Protein AF-A0A3N2MZY4-F1 (afdb_monomer_lite)

pLDDT: mean 88.21, std 5.88, range [70.25, 95.0]

Structure (mmCIF, N/CA/C/O backbone):
data_AF-A0A3N2MZY4-F1
#
_entry.id   AF-A0A3N2MZY4-F1
#
loop_
_atom_site.group_PDB
_atom_site.id
_atom_site.type_symbol
_atom_site.label_atom_id
_atom_site.label_alt_id
_atom_site.label_comp_id
_atom_site.label_asym_id
_atom_site.label_entity_id
_atom_site.label_seq_id
_atom_site.pdbx_PDB_ins_code
_atom_site.Cartn_x
_atom_site.Cartn_y
_atom_site.Cartn_z
_atom_site.occupancy
_atom_site.B_iso_or_equiv
_atom_site.auth_seq_id
_atom_site.auth_comp_id
_atom_site.auth_asym_id
_atom_site.auth_atom_id
_atom_site.pdbx_PDB_model_num
ATOM 1 N N . MET A 1 1 ? 14.833 -1.916 -18.614 1.00 70.25 1 MET A N 1
ATOM 2 C CA . MET A 1 1 ? 15.419 -0.699 -17.992 1.00 70.25 1 MET A CA 1
ATOM 3 C C . MET A 1 1 ? 15.356 -0.824 -16.475 1.00 70.25 1 MET A C 1
ATOM 5 O O . MET A 1 1 ? 14.270 -0.717 -15.913 1.00 70.25 1 MET A O 1
ATOM 9 N N . ASP A 1 2 ? 16.492 -0.989 -15.795 1.00 82.75 2 ASP A N 1
ATOM 10 C CA . ASP A 1 2 ? 16.524 -1.226 -14.339 1.00 82.75 2 ASP A CA 1
ATOM 11 C C . ASP A 1 2 ? 15.815 -0.137 -13.519 1.00 82.75 2 ASP A C 1
ATOM 13 O O . ASP A 1 2 ? 15.147 -0.429 -12.533 1.00 82.75 2 ASP A O 1
ATOM 17 N N . ILE A 1 3 ? 15.874 1.121 -13.967 1.00 87.69 3 ILE A N 1
ATOM 18 C CA . ILE A 1 3 ? 15.216 2.259 -13.305 1.00 87.69 3 ILE A CA 1
ATOM 19 C C . ILE A 1 3 ? 13.696 2.052 -13.191 1.00 87.69 3 ILE A C 1
ATOM 21 O O . ILE A 1 3 ? 13.106 2.385 -12.166 1.00 87.69 3 ILE A O 1
ATOM 25 N N . VAL A 1 4 ? 13.060 1.479 -14.217 1.00 87.94 4 VAL A N 1
ATOM 26 C CA . VAL A 1 4 ? 11.607 1.233 -14.236 1.00 87.94 4 VAL A CA 1
ATOM 27 C C . VAL A 1 4 ? 11.242 0.108 -13.267 1.00 87.94 4 VAL A C 1
ATOM 29 O O . VAL A 1 4 ? 10.265 0.221 -12.528 1.00 87.94 4 VAL A O 1
ATOM 32 N N . ILE A 1 5 ? 12.072 -0.937 -13.214 1.00 90.19 5 ILE A N 1
ATOM 33 C CA . ILE A 1 5 ? 11.930 -2.059 -12.278 1.00 90.19 5 ILE A CA 1
ATOM 34 C C . ILE A 1 5 ? 12.056 -1.551 -10.835 1.00 90.19 5 ILE A C 1
ATOM 36 O O . ILE A 1 5 ? 11.183 -1.813 -10.009 1.00 90.19 5 ILE A O 1
ATOM 40 N N . TYR A 1 6 ? 13.092 -0.761 -10.533 1.00 92.81 6 TYR A N 1
ATOM 41 C CA . TYR A 1 6 ? 13.285 -0.190 -9.198 1.00 92.81 6 TYR A CA 1
ATOM 42 C C . TYR A 1 6 ? 12.173 0.789 -8.803 1.00 92.81 6 TYR A C 1
ATOM 44 O O . TYR A 1 6 ? 11.770 0.809 -7.640 1.00 92.81 6 TYR A O 1
ATOM 52 N N . ALA A 1 7 ? 11.642 1.570 -9.749 1.00 90.69 7 ALA A N 1
ATOM 53 C CA . ALA A 1 7 ? 10.511 2.459 -9.495 1.00 90.69 7 ALA A CA 1
ATOM 54 C C . ALA A 1 7 ? 9.239 1.677 -9.127 1.00 90.69 7 ALA A C 1
ATOM 56 O O . ALA A 1 7 ? 8.577 2.018 -8.147 1.00 90.69 7 ALA A O 1
ATOM 57 N N . GLY A 1 8 ? 8.923 0.606 -9.864 1.00 90.62 8 GLY A N 1
ATOM 58 C CA . GLY A 1 8 ? 7.792 -0.270 -9.548 1.00 90.62 8 GLY A CA 1
ATOM 59 C C . GLY A 1 8 ? 7.936 -0.936 -8.177 1.00 90.62 8 GLY A C 1
ATOM 60 O O . GLY A 1 8 ? 7.015 -0.888 -7.362 1.00 90.62 8 GLY A O 1
ATOM 61 N N . LEU A 1 9 ? 9.131 -1.444 -7.866 1.00 92.62 9 LEU A N 1
ATOM 62 C CA . LEU A 1 9 ? 9.421 -2.074 -6.579 1.00 92.62 9 LEU A CA 1
ATOM 63 C C . LEU A 1 9 ? 9.314 -1.089 -5.401 1.00 92.62 9 LEU A C 1
ATOM 65 O O . LEU A 1 9 ? 8.805 -1.435 -4.335 1.00 92.62 9 LEU A O 1
ATOM 69 N N . ALA A 1 10 ? 9.752 0.159 -5.589 1.00 93.00 10 ALA A N 1
ATOM 70 C CA . ALA A 1 10 ? 9.609 1.206 -4.580 1.00 93.00 10 ALA A CA 1
ATOM 71 C C . ALA A 1 10 ? 8.131 1.524 -4.289 1.00 93.00 10 ALA A C 1
ATOM 73 O O . ALA A 1 10 ? 7.756 1.695 -3.126 1.00 93.00 10 ALA A O 1
ATOM 74 N N . ILE A 1 11 ? 7.284 1.557 -5.323 1.00 93.12 11 ILE A N 1
ATOM 75 C CA . ILE A 1 11 ? 5.835 1.763 -5.180 1.00 93.12 11 ILE A CA 1
ATOM 76 C C . ILE A 1 11 ? 5.203 0.617 -4.379 1.00 93.12 11 ILE A C 1
ATOM 78 O O . ILE A 1 11 ? 4.410 0.880 -3.469 1.00 93.12 11 ILE A O 1
ATOM 82 N N . ASP A 1 12 ? 5.601 -0.629 -4.643 1.00 95.00 12 ASP A N 1
ATOM 83 C CA . ASP A 1 12 ? 5.104 -1.800 -3.910 1.00 95.00 12 ASP A CA 1
ATOM 84 C C . ASP A 1 12 ? 5.476 -1.743 -2.426 1.00 95.00 12 ASP A C 1
ATOM 86 O O . ASP A 1 12 ? 4.620 -1.945 -1.559 1.00 95.00 12 ASP A O 1
ATOM 90 N N . ILE A 1 13 ? 6.729 -1.392 -2.117 1.00 94.81 13 ILE A N 1
ATOM 91 C CA . ILE A 1 13 ? 7.194 -1.230 -0.734 1.00 94.81 13 ILE A CA 1
ATOM 92 C C . ILE A 1 13 ? 6.386 -0.139 -0.020 1.00 94.81 13 ILE A C 1
ATOM 94 O O . ILE A 1 13 ? 5.921 -0.350 1.104 1.00 94.81 13 ILE A O 1
ATOM 98 N N . ILE A 1 14 ? 6.165 1.012 -0.663 1.00 94.62 14 ILE A N 1
ATOM 99 C CA . ILE A 1 14 ? 5.376 2.109 -0.083 1.00 94.62 14 ILE A CA 1
ATOM 100 C C . ILE A 1 14 ? 3.927 1.667 0.161 1.00 94.62 14 ILE A C 1
ATOM 102 O O . ILE A 1 14 ? 3.377 1.915 1.239 1.00 94.62 14 ILE A O 1
ATOM 106 N N . GLY A 1 15 ? 3.319 0.967 -0.801 1.00 91.75 15 GLY A N 1
ATOM 107 C CA . GLY A 1 15 ? 1.971 0.422 -0.667 1.00 91.75 15 GLY A CA 1
ATOM 108 C C . GLY A 1 15 ? 1.844 -0.559 0.500 1.00 91.75 15 GLY A C 1
ATOM 109 O O . GLY A 1 15 ? 0.902 -0.464 1.294 1.00 91.75 15 GLY A O 1
ATOM 110 N N . ALA A 1 16 ? 2.830 -1.443 0.667 1.00 93.75 16 ALA A N 1
ATOM 111 C CA . ALA A 1 16 ? 2.887 -2.399 1.768 1.00 93.75 16 ALA A CA 1
ATOM 112 C C . ALA A 1 16 ? 3.043 -1.713 3.135 1.00 93.75 16 ALA A C 1
ATOM 114 O O . ALA A 1 16 ? 2.320 -2.048 4.078 1.00 93.75 16 ALA A O 1
ATOM 115 N N . ILE A 1 17 ? 3.923 -0.712 3.245 1.00 94.44 17 ILE A N 1
ATOM 116 C CA . ILE A 1 17 ? 4.117 0.055 4.486 1.00 94.44 17 ILE A CA 1
ATOM 117 C C . ILE A 1 17 ? 2.828 0.792 4.870 1.00 94.44 17 ILE A C 1
ATOM 119 O O . ILE A 1 17 ? 2.399 0.730 6.026 1.00 94.44 17 ILE A O 1
ATOM 123 N N . LEU A 1 18 ? 2.164 1.443 3.910 1.00 92.12 18 LEU A N 1
ATOM 124 C CA . LEU A 1 18 ? 0.897 2.137 4.157 1.00 92.12 18 LEU A CA 1
ATOM 125 C C . LEU A 1 18 ? -0.203 1.176 4.621 1.00 92.12 18 LEU A C 1
ATOM 127 O O . LEU A 1 18 ? -0.909 1.477 5.588 1.00 92.12 18 LEU A O 1
ATOM 131 N N . LEU A 1 19 ? -0.308 -0.007 4.005 1.00 92.88 19 LEU A N 1
ATOM 132 C CA . LEU A 1 19 ? -1.220 -1.058 4.465 1.00 92.88 19 LEU A CA 1
ATOM 133 C C . LEU A 1 19 ? -0.910 -1.501 5.892 1.00 92.88 19 LEU A C 1
ATOM 135 O O . LEU A 1 19 ? -1.835 -1.651 6.692 1.00 92.88 19 LEU A O 1
ATOM 139 N N . MET A 1 20 ? 0.365 -1.686 6.229 1.00 92.31 20 MET A N 1
ATOM 140 C CA . MET A 1 20 ? 0.777 -2.108 7.564 1.00 92.31 20 MET A CA 1
ATOM 141 C C . MET A 1 20 ? 0.381 -1.061 8.613 1.00 92.31 20 MET A C 1
ATOM 143 O O . MET A 1 20 ? -0.284 -1.397 9.596 1.00 92.31 20 MET A O 1
ATOM 147 N N . ILE A 1 21 ? 0.689 0.216 8.370 1.00 92.88 21 ILE A N 1
ATOM 148 C CA . ILE A 1 21 ? 0.344 1.329 9.267 1.00 92.88 21 ILE A CA 1
ATOM 149 C C . ILE A 1 21 ? -1.174 1.434 9.445 1.00 92.88 21 ILE A C 1
ATOM 151 O O . ILE A 1 21 ? -1.668 1.506 10.574 1.00 92.88 21 ILE A O 1
ATOM 155 N N . TRP A 1 22 ? -1.937 1.406 8.349 1.00 91.88 22 TRP A N 1
ATOM 156 C CA . TRP A 1 22 ? -3.396 1.459 8.426 1.00 91.88 22 TRP A CA 1
ATOM 157 C C . TRP A 1 22 ? -3.974 0.230 9.123 1.00 91.88 22 TRP A C 1
ATOM 159 O O . TRP A 1 22 ? -4.876 0.379 9.943 1.00 91.88 22 TRP A O 1
ATOM 169 N N . SER A 1 23 ? -3.434 -0.968 8.892 1.00 89.69 23 SER A N 1
ATOM 170 C CA . SER A 1 23 ? -3.888 -2.175 9.587 1.00 89.69 23 SER A CA 1
ATOM 171 C C . SER A 1 23 ? -3.726 -2.052 11.104 1.00 89.69 23 SER A C 1
ATOM 173 O O . SER A 1 23 ? -4.666 -2.355 11.835 1.00 89.69 23 SER A O 1
ATOM 175 N N 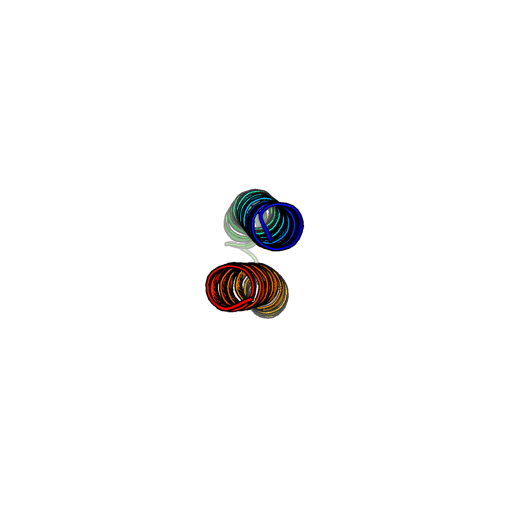. MET A 1 24 ? -2.597 -1.517 11.582 1.00 90.50 24 MET A N 1
ATOM 176 C CA . MET A 1 24 ? -2.360 -1.296 13.010 1.00 90.50 24 MET A CA 1
ATOM 177 C C . MET A 1 24 ? -3.301 -0.231 13.578 1.00 90.50 24 MET A C 1
ATOM 179 O O . MET A 1 24 ? -3.939 -0.458 14.608 1.00 90.50 24 MET A O 1
ATOM 183 N N . LYS A 1 25 ? -3.449 0.904 12.880 1.00 89.25 25 LYS A N 1
ATOM 184 C CA . LYS A 1 25 ? -4.345 1.994 13.293 1.00 89.25 25 LYS A CA 1
ATOM 185 C C . LYS A 1 25 ? -5.791 1.513 13.426 1.00 89.25 25 LYS A C 1
ATOM 187 O O . LYS A 1 25 ? -6.417 1.721 14.463 1.00 89.25 25 LYS A O 1
ATOM 192 N N . TYR A 1 26 ? -6.309 0.847 12.397 1.00 88.44 26 TYR A N 1
ATOM 193 C CA . TYR A 1 26 ? -7.691 0.380 12.388 1.00 88.44 26 TYR A CA 1
ATOM 194 C C . TYR A 1 26 ? -7.901 -0.809 13.328 1.00 88.44 26 TYR A C 1
ATOM 196 O O . TYR A 1 26 ? -8.937 -0.861 13.976 1.00 88.44 26 TYR A O 1
ATOM 204 N N . ARG A 1 27 ? -6.923 -1.708 13.515 1.00 87.44 27 ARG A N 1
ATOM 205 C CA . ARG A 1 27 ? -6.998 -2.764 14.545 1.00 87.44 27 ARG A CA 1
ATOM 206 C C . ARG A 1 27 ? -7.208 -2.177 15.941 1.00 87.44 27 ARG A C 1
ATOM 208 O O . ARG A 1 27 ? -8.077 -2.646 16.673 1.00 87.44 27 ARG A O 1
ATOM 215 N N . ASN A 1 28 ? -6.450 -1.139 16.294 1.00 85.94 28 ASN A N 1
ATOM 216 C CA . ASN A 1 28 ? -6.605 -0.452 17.578 1.00 85.94 28 ASN A CA 1
ATOM 217 C C . ASN A 1 28 ? -7.963 0.251 17.678 1.00 85.94 28 ASN A C 1
ATOM 219 O O . ASN A 1 28 ? -8.629 0.167 18.709 1.00 85.94 28 ASN A O 1
ATOM 223 N N . ALA A 1 29 ? -8.405 0.886 16.592 1.00 86.12 29 ALA A N 1
ATOM 224 C CA . ALA A 1 29 ? -9.698 1.552 16.551 1.00 86.12 29 ALA A CA 1
ATOM 225 C C . ALA A 1 29 ? -10.878 0.566 16.656 1.00 86.12 29 ALA A C 1
ATOM 227 O O . ALA A 1 29 ? -11.809 0.829 17.408 1.00 86.12 29 ALA A O 1
ATOM 228 N N . PHE A 1 30 ? -10.813 -0.607 16.017 1.00 86.44 30 PHE A N 1
ATOM 229 C CA . PHE A 1 30 ? -11.816 -1.668 16.17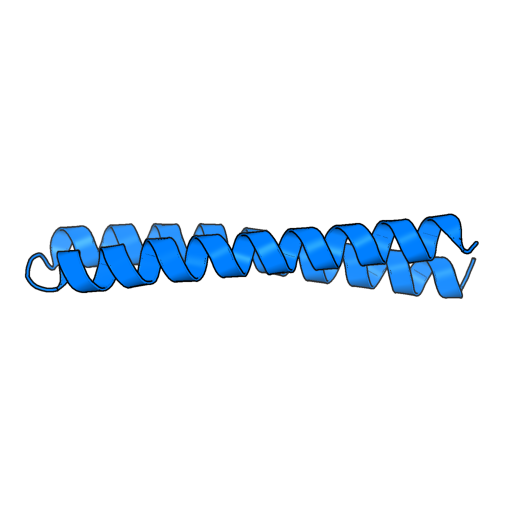0 1.00 86.44 30 PHE A CA 1
ATOM 230 C C . PHE A 1 30 ? -11.853 -2.241 17.584 1.00 86.44 30 PHE A C 1
ATOM 232 O O . PHE A 1 30 ? -12.939 -2.511 18.089 1.00 86.44 30 PHE A O 1
ATOM 239 N N . LYS A 1 31 ? -10.690 -2.401 18.229 1.00 84.62 31 LYS A N 1
ATOM 240 C CA . LYS A 1 31 ? -10.608 -2.857 19.623 1.00 84.62 31 LYS A CA 1
ATOM 241 C C . LYS A 1 31 ? -11.257 -1.851 20.582 1.00 84.62 31 LYS A C 1
ATOM 243 O O . LYS A 1 31 ? -11.918 -2.247 21.531 1.00 84.62 31 LYS A O 1
ATOM 248 N N . SER A 1 32 ? -11.092 -0.554 20.322 1.00 80.31 32 SER A N 1
ATOM 249 C CA . SER A 1 32 ? -11.732 0.512 21.107 1.00 80.31 32 SER A CA 1
ATOM 250 C C . SER A 1 32 ? -13.240 0.623 20.827 1.00 80.31 32 SER A C 1
ATOM 252 O O . SER A 1 32 ? -14.043 0.779 21.744 1.00 80.31 32 SER A O 1
ATOM 254 N N . ALA A 1 33 ? -13.644 0.469 19.563 1.00 81.12 33 ALA A N 1
ATOM 255 C CA . ALA A 1 33 ? -15.032 0.579 19.112 1.00 81.12 33 ALA A CA 1
ATOM 256 C C . ALA A 1 33 ? -15.882 -0.682 19.364 1.00 81.12 33 ALA A C 1
ATOM 258 O O . ALA A 1 33 ? -17.052 -0.718 18.989 1.00 81.12 33 ALA A O 1
ATOM 259 N N . GLU A 1 34 ? -15.340 -1.718 20.011 1.00 74.62 34 GLU A N 1
ATOM 260 C CA . GLU A 1 34 ? -16.058 -2.971 20.281 1.00 74.62 34 GLU A CA 1
ATOM 261 C C . GLU A 1 34 ? -17.340 -2.756 21.106 1.00 74.62 34 GLU A C 1
ATOM 263 O O . GLU A 1 34 ? -18.313 -3.487 20.938 1.00 74.62 34 GLU A O 1
ATOM 268 N N . ARG A 1 35 ? -17.379 -1.697 21.926 1.00 76.75 35 ARG A N 1
ATOM 269 C CA . ARG A 1 35 ? -18.547 -1.314 22.738 1.00 76.75 35 ARG A CA 1
ATOM 270 C C . ARG A 1 35 ? -19.517 -0.346 22.041 1.00 76.75 35 ARG A C 1
ATOM 272 O O . ARG A 1 35 ? -20.527 0.007 22.637 1.00 76.75 35 ARG A O 1
ATOM 279 N N . MET A 1 36 ? -19.226 0.102 20.813 1.00 79.25 36 MET A N 1
ATOM 280 C CA . MET A 1 36 ? -20.023 1.097 20.076 1.00 79.25 36 MET A CA 1
ATOM 281 C C . MET A 1 36 ? -20.312 0.618 18.639 1.00 79.25 36 MET A C 1
ATOM 283 O O . MET A 1 36 ? -19.542 0.907 17.720 1.00 79.25 36 MET A O 1
ATOM 287 N N . PRO A 1 37 ? -21.423 -0.109 18.412 1.00 71.12 37 PRO A N 1
ATOM 288 C CA . PRO A 1 37 ? -21.696 -0.768 17.132 1.00 71.12 37 PRO A CA 1
ATOM 289 C C . PRO A 1 37 ? -21.899 0.197 15.952 1.00 71.12 37 PRO A C 1
ATOM 291 O O . PRO A 1 37 ? -21.439 -0.119 14.859 1.00 71.12 37 PRO A O 1
ATOM 294 N N . MET A 1 38 ? -22.488 1.385 16.160 1.00 72.44 38 MET A N 1
ATOM 295 C CA . MET A 1 38 ? -22.611 2.413 15.104 1.00 72.44 38 MET A CA 1
ATOM 296 C C . MET A 1 38 ? -21.242 2.863 14.577 1.00 72.44 38 MET A C 1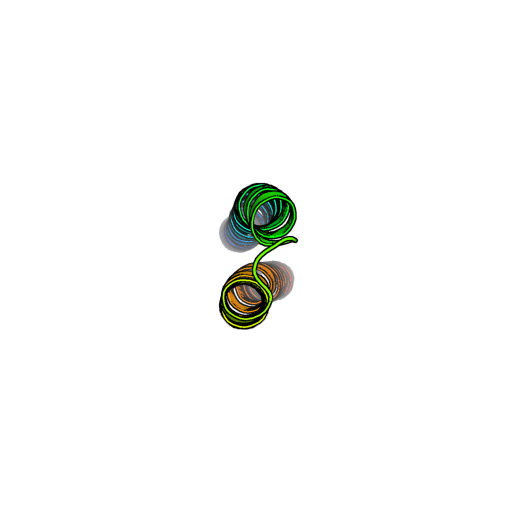
ATOM 298 O O . MET A 1 38 ? -21.012 2.900 13.373 1.00 72.44 38 MET A O 1
ATOM 302 N N . VAL A 1 39 ? -20.301 3.124 15.487 1.00 77.31 39 VAL A N 1
ATOM 303 C CA . VAL A 1 39 ? -18.943 3.587 15.159 1.00 77.31 39 VAL A CA 1
ATOM 304 C C . VAL A 1 39 ? -18.142 2.487 14.447 1.00 77.31 39 VAL A C 1
ATOM 306 O O . VAL A 1 39 ? -17.292 2.761 13.602 1.00 77.31 39 VAL A O 1
ATOM 309 N N . LYS A 1 40 ? -18.437 1.216 14.745 1.00 80.00 40 LYS A N 1
ATOM 310 C CA . LYS A 1 40 ? -17.762 0.050 14.161 1.00 80.00 40 LYS A CA 1
ATOM 311 C C . LYS A 1 40 ? -18.038 -0.117 12.662 1.00 80.00 40 LYS A C 1
ATOM 313 O O . LYS A 1 40 ? -17.123 -0.510 11.936 1.00 80.00 40 LYS A O 1
ATOM 318 N N . GLU A 1 41 ? -19.257 0.156 12.193 1.00 82.00 41 GLU A N 1
ATOM 319 C CA . GLU A 1 41 ? -19.596 0.031 10.766 1.00 82.00 41 GLU A CA 1
ATOM 320 C C . GLU A 1 41 ? -18.910 1.103 9.911 1.00 82.00 41 GLU A C 1
ATOM 322 O O . GLU A 1 41 ? -18.315 0.774 8.881 1.00 82.00 41 GLU A O 1
ATOM 327 N N . GLU A 1 42 ? -18.887 2.355 10.373 1.00 84.25 42 GLU A N 1
ATOM 328 C CA . GLU A 1 42 ? -18.188 3.448 9.685 1.00 84.25 42 GLU A CA 1
ATOM 329 C C . GLU A 1 42 ? -16.676 3.194 9.61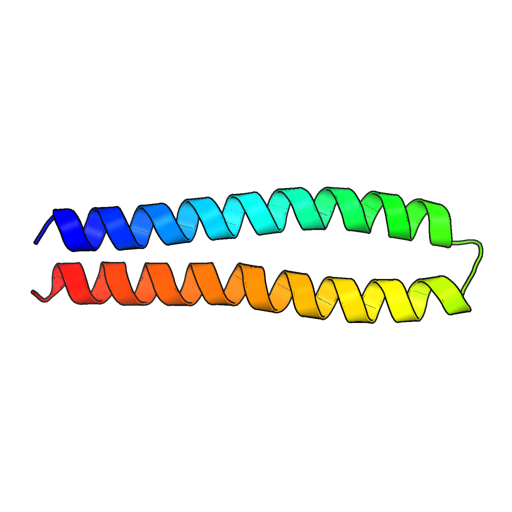0 1.00 84.25 42 GLU A C 1
ATOM 331 O O . GLU A 1 42 ? -16.075 3.279 8.535 1.00 84.25 42 GLU A O 1
ATOM 336 N N . LEU A 1 43 ? -16.066 2.759 10.719 1.00 86.19 43 LEU A N 1
ATOM 337 C CA . LEU A 1 43 ? -14.654 2.361 10.764 1.00 86.19 43 LEU A CA 1
ATOM 338 C C . LEU A 1 43 ? -14.331 1.210 9.805 1.00 86.19 43 LEU A C 1
ATOM 340 O O . LEU A 1 43 ? -13.251 1.179 9.211 1.00 86.19 43 LEU A O 1
ATOM 344 N N . LYS A 1 44 ? -15.261 0.265 9.627 1.00 86.00 44 LYS A N 1
ATOM 345 C CA . LYS A 1 44 ? -15.131 -0.840 8.667 1.00 86.00 44 LYS A CA 1
ATOM 346 C C . LYS A 1 44 ? -15.170 -0.351 7.229 1.00 86.00 44 LYS A C 1
ATOM 348 O O . LYS A 1 44 ? -14.317 -0.761 6.439 1.00 86.00 44 LYS A O 1
ATOM 353 N N . ALA A 1 45 ? -16.101 0.539 6.902 1.00 88.25 45 ALA A N 1
ATOM 354 C CA . ALA A 1 45 ? -16.184 1.140 5.577 1.00 88.25 45 ALA A CA 1
ATOM 355 C C . ALA A 1 45 ? -14.923 1.956 5.244 1.00 88.25 45 ALA A C 1
ATOM 357 O O . ALA A 1 45 ? -14.365 1.821 4.152 1.00 88.25 45 ALA A O 1
ATOM 358 N N . GLU A 1 46 ? -14.419 2.753 6.189 1.00 89.62 46 GLU A N 1
ATOM 359 C CA . GLU A 1 46 ? -13.171 3.492 5.997 1.00 89.62 46 GLU A CA 1
ATOM 360 C C . GLU A 1 46 ? -11.954 2.577 5.839 1.00 89.62 46 GLU A C 1
ATOM 362 O O . GLU A 1 46 ? -11.141 2.787 4.933 1.00 89.62 46 GLU A O 1
ATOM 367 N N . TRP A 1 47 ? -11.829 1.544 6.680 1.00 89.94 47 TRP A N 1
ATOM 368 C CA . TRP A 1 47 ? -10.730 0.587 6.577 1.00 89.94 47 TRP A CA 1
ATOM 369 C C . TRP A 1 47 ? -10.714 -0.104 5.216 1.00 89.94 47 TRP A C 1
ATOM 371 O O . TRP A 1 47 ? -9.650 -0.231 4.614 1.00 89.94 47 TRP A O 1
ATOM 381 N N . LEU A 1 48 ? -11.880 -0.508 4.701 1.00 90.88 48 LEU A N 1
ATOM 382 C CA . LEU A 1 48 ? -11.996 -1.116 3.374 1.00 90.88 48 LEU A CA 1
ATOM 383 C C . LEU A 1 48 ? -11.511 -0.169 2.271 1.00 90.88 48 LEU A C 1
ATOM 385 O O . LEU A 1 48 ? -10.747 -0.599 1.409 1.00 90.88 48 LEU A O 1
ATOM 389 N N . LYS A 1 49 ? -11.871 1.122 2.328 1.00 91.00 49 LYS A N 1
ATOM 390 C CA . LYS A 1 49 ? -11.382 2.131 1.371 1.00 91.00 49 LYS A CA 1
ATOM 391 C C . LYS A 1 49 ? -9.862 2.280 1.435 1.00 91.00 49 LYS A C 1
ATOM 393 O O . LYS A 1 49 ? -9.192 2.227 0.408 1.00 91.00 49 LYS A O 1
ATOM 398 N N . LYS A 1 50 ? -9.300 2.433 2.639 1.00 89.62 50 LYS A N 1
ATOM 399 C CA . LYS A 1 50 ? -7.845 2.563 2.837 1.00 89.62 50 LYS A CA 1
ATOM 400 C C . LYS A 1 50 ? -7.105 1.302 2.394 1.00 89.62 50 LYS A C 1
ATOM 402 O O . LYS A 1 50 ? -6.109 1.387 1.685 1.00 89.62 50 LYS A O 1
ATOM 407 N N . ARG A 1 51 ? -7.634 0.124 2.725 1.00 90.75 51 ARG A N 1
ATOM 408 C CA . ARG A 1 51 ? -7.100 -1.160 2.271 1.00 90.75 51 ARG A CA 1
ATOM 409 C C . ARG A 1 51 ? -7.106 -1.266 0.746 1.00 90.75 51 ARG A C 1
ATOM 411 O O . ARG A 1 51 ? -6.096 -1.668 0.184 1.00 90.75 51 ARG A O 1
ATOM 418 N N . ALA A 1 52 ? -8.195 -0.884 0.082 1.00 92.12 52 ALA A N 1
ATOM 419 C CA . ALA A 1 52 ? -8.278 -0.914 -1.376 1.00 92.12 52 ALA A CA 1
ATOM 420 C C . ALA A 1 52 ? -7.223 -0.008 -2.033 1.00 92.12 52 ALA A C 1
ATOM 422 O O . ALA A 1 52 ? -6.561 -0.441 -2.969 1.00 92.12 52 ALA A O 1
ATOM 423 N N . ILE A 1 53 ? -6.999 1.199 -1.501 1.00 90.75 53 ILE A N 1
ATOM 424 C CA . ILE A 1 53 ? -5.942 2.109 -1.982 1.00 90.75 53 ILE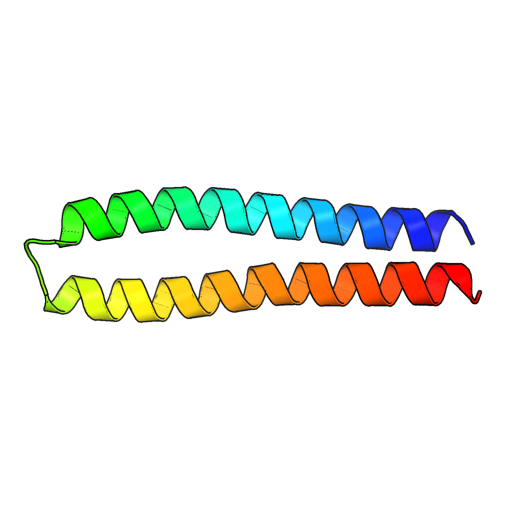 A CA 1
ATOM 425 C C . ILE A 1 53 ? -4.557 1.476 -1.803 1.00 90.75 53 ILE A C 1
ATOM 427 O O . ILE A 1 53 ? -3.747 1.477 -2.725 1.00 90.75 53 ILE A O 1
ATOM 431 N N . GLY A 1 54 ? -4.301 0.899 -0.626 1.00 89.19 54 GLY A N 1
ATOM 432 C CA . GLY A 1 54 ? -3.051 0.212 -0.312 1.00 89.19 54 GLY A CA 1
ATOM 433 C C . GLY A 1 54 ? -2.735 -0.937 -1.271 1.00 89.19 54 GLY A C 1
ATOM 434 O O . GLY A 1 54 ? -1.654 -0.988 -1.849 1.00 89.19 54 GLY A O 1
ATOM 435 N N . PHE A 1 55 ? -3.709 -1.824 -1.489 1.00 90.88 55 PHE A N 1
ATOM 436 C CA . PHE A 1 55 ? -3.586 -2.922 -2.451 1.00 90.88 55 PHE A CA 1
ATOM 437 C C . PHE A 1 55 ? -3.482 -2.422 -3.893 1.00 90.88 55 PHE A C 1
ATOM 439 O O . PHE A 1 55 ? -2.721 -2.986 -4.672 1.00 90.88 55 PHE A O 1
ATOM 446 N N . GLY A 1 56 ? -4.202 -1.356 -4.245 1.00 92.12 56 GLY A N 1
ATOM 447 C CA . GLY A 1 56 ? -4.133 -0.744 -5.569 1.00 92.12 56 GLY A CA 1
ATOM 448 C C . GLY A 1 56 ? -2.730 -0.248 -5.912 1.00 92.12 56 GLY A C 1
ATOM 449 O O . GLY A 1 56 ? -2.274 -0.469 -7.029 1.00 92.12 56 GLY A O 1
ATOM 450 N N . MET A 1 57 ? -2.014 0.346 -4.950 1.00 90.88 57 MET A N 1
ATOM 451 C CA . MET A 1 57 ? -0.617 0.752 -5.157 1.00 90.88 57 MET A CA 1
ATOM 452 C C . MET A 1 57 ? 0.301 -0.444 -5.406 1.00 90.88 57 MET A C 1
ATOM 454 O O . MET A 1 57 ? 1.107 -0.376 -6.323 1.00 90.88 57 MET A O 1
ATOM 458 N N . ILE A 1 58 ? 0.145 -1.539 -4.652 1.00 94.00 58 ILE A N 1
ATOM 459 C CA . ILE A 1 58 ? 0.948 -2.759 -4.853 1.00 94.00 58 ILE A CA 1
ATOM 460 C C . ILE A 1 58 ? 0.666 -3.379 -6.228 1.00 94.00 58 ILE A C 1
ATOM 462 O O . ILE A 1 58 ? 1.562 -3.802 -6.943 1.00 94.00 58 ILE A O 1
ATOM 466 N N . ILE A 1 59 ? -0.596 -3.423 -6.651 1.00 93.69 59 ILE A N 1
ATOM 467 C CA . ILE A 1 59 ? -0.921 -3.948 -7.983 1.00 93.69 59 ILE A CA 1
ATOM 468 C C . ILE A 1 59 ? -0.297 -3.056 -9.068 1.00 93.69 59 ILE A C 1
ATOM 470 O O . ILE A 1 59 ? 0.267 -3.565 -10.034 1.00 93.69 59 ILE A O 1
ATOM 474 N N . ALA A 1 60 ? -0.361 -1.732 -8.903 1.00 92.62 60 ALA A N 1
ATOM 475 C CA . ALA A 1 60 ? 0.219 -0.787 -9.851 1.00 92.62 60 ALA A CA 1
ATOM 476 C C . ALA A 1 60 ? 1.752 -0.889 -9.932 1.00 92.62 60 ALA A C 1
ATOM 478 O O . ALA A 1 60 ? 2.292 -0.927 -11.037 1.00 92.62 60 ALA A O 1
ATOM 479 N N . GLY A 1 61 ? 2.453 -0.967 -8.797 1.00 90.50 61 GLY A N 1
ATOM 480 C CA . GLY A 1 61 ? 3.909 -1.114 -8.776 1.00 90.50 61 GLY A CA 1
ATOM 481 C C . GLY A 1 61 ? 4.362 -2.457 -9.351 1.00 90.50 61 GLY A C 1
ATOM 482 O O . GLY A 1 61 ? 5.294 -2.489 -10.158 1.00 90.50 61 GLY A O 1
ATOM 483 N N . THR A 1 62 ? 3.627 -3.541 -9.090 1.00 92.94 62 THR A N 1
ATOM 484 C CA . THR A 1 62 ? 3.870 -4.840 -9.730 1.00 92.94 62 THR A CA 1
ATOM 485 C C . THR A 1 62 ? 3.701 -4.761 -11.253 1.00 92.94 62 THR A C 1
ATOM 487 O O . THR A 1 62 ? 4.566 -5.243 -11.982 1.00 92.94 62 THR A O 1
ATOM 490 N N . ILE A 1 63 ? 2.648 -4.109 -11.766 1.00 94.19 63 ILE A N 1
ATOM 491 C CA . ILE A 1 63 ? 2.456 -3.918 -13.218 1.00 94.19 63 ILE A CA 1
ATOM 492 C C . ILE A 1 63 ? 3.630 -3.137 -13.826 1.00 94.19 63 ILE A C 1
ATOM 494 O O . ILE A 1 63 ? 4.165 -3.546 -14.855 1.00 94.19 63 ILE A O 1
ATOM 498 N N . ILE A 1 64 ? 4.064 -2.049 -13.183 1.00 91.56 64 ILE A N 1
ATOM 499 C CA . ILE A 1 64 ? 5.207 -1.238 -13.639 1.00 91.56 64 ILE A CA 1
ATOM 500 C C . ILE A 1 64 ? 6.488 -2.074 -13.668 1.00 91.56 64 ILE A C 1
ATOM 502 O O . ILE A 1 64 ? 7.233 -2.027 -14.645 1.00 91.56 64 ILE A O 1
ATOM 506 N N . THR A 1 65 ? 6.718 -2.874 -12.628 1.00 92.38 65 THR A N 1
ATOM 507 C CA . THR A 1 65 ? 7.883 -3.761 -12.532 1.00 92.38 65 THR A CA 1
ATOM 508 C C . THR A 1 65 ? 7.882 -4.787 -13.664 1.00 92.38 65 THR A C 1
ATOM 510 O O . THR A 1 65 ? 8.896 -4.965 -14.332 1.00 92.38 65 THR A O 1
ATOM 513 N N . VAL A 1 66 ? 6.731 -5.413 -13.934 1.00 92.75 66 VAL A N 1
ATOM 514 C CA . VAL A 1 66 ? 6.574 -6.381 -15.028 1.00 92.75 66 VAL A CA 1
ATOM 515 C C . VAL A 1 66 ? 6.830 -5.720 -16.382 1.00 92.75 66 VAL A C 1
ATOM 517 O O . VAL A 1 66 ? 7.579 -6.268 -17.183 1.00 92.75 66 VAL A O 1
ATOM 520 N N . ILE A 1 67 ? 6.277 -4.528 -16.630 1.00 91.75 67 ILE A N 1
ATOM 521 C CA . ILE A 1 67 ? 6.539 -3.763 -17.861 1.00 91.75 67 ILE A CA 1
ATOM 522 C C . ILE A 1 67 ? 8.037 -3.452 -17.998 1.00 91.75 67 ILE A C 1
ATOM 524 O O . ILE A 1 67 ? 8.595 -3.616 -19.080 1.00 91.75 67 ILE A O 1
ATOM 528 N N . GLY A 1 68 ? 8.704 -3.071 -16.906 1.00 88.12 68 GLY A N 1
ATOM 529 C CA . GLY A 1 68 ? 10.144 -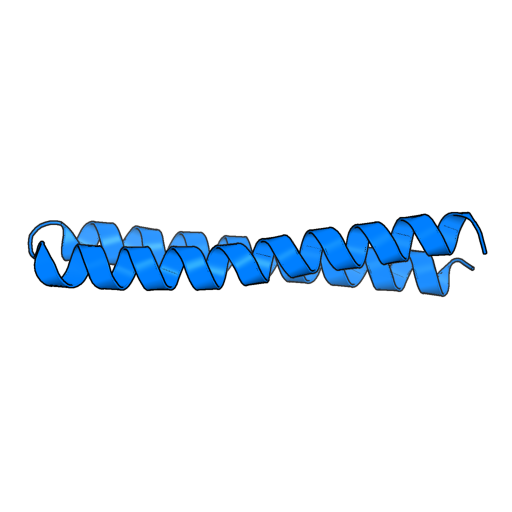2.800 -16.876 1.00 88.12 68 GLY A CA 1
ATOM 530 C C . GLY A 1 68 ? 11.035 -4.008 -17.191 1.00 88.12 68 GLY A C 1
ATOM 531 O O . GLY A 1 68 ? 12.191 -3.808 -17.557 1.00 88.12 68 GLY A O 1
ATOM 532 N N . CYS A 1 69 ? 10.514 -5.236 -17.081 1.00 87.50 69 CYS A N 1
ATOM 533 C CA . CYS A 1 69 ? 11.196 -6.452 -17.536 1.00 87.50 69 CYS A CA 1
ATOM 534 C C . CYS A 1 69 ? 11.072 -6.687 -19.051 1.00 87.50 69 CYS A C 1
ATOM 536 O O . CYS A 1 69 ? 11.911 -7.382 -19.618 1.00 87.50 69 CYS A O 1
ATOM 538 N N . TYR A 1 70 ? 10.032 -6.150 -19.701 1.00 86.88 70 TYR A N 1
ATOM 539 C CA . TYR A 1 70 ? 9.806 -6.302 -21.145 1.00 86.88 70 TYR A CA 1
ATOM 540 C C . TYR A 1 70 ? 10.402 -5.159 -21.985 1.00 86.88 70 TYR A C 1
ATOM 542 O O . TYR A 1 70 ? 10.532 -5.317 -23.199 1.00 86.88 70 TYR A O 1
ATOM 550 N N . ILE A 1 71 ? 10.738 -4.026 -21.356 1.00 79.94 71 ILE A N 1
ATOM 551 C CA . ILE A 1 71 ? 11.347 -2.829 -21.968 1.00 79.94 71 ILE A CA 1
ATOM 552 C C . ILE A 1 71 ? 12.792 -2.693 -21.500 1.00 79.94 71 ILE A C 1
ATOM 554 O O . ILE A 1 71 ? 13.694 -2.471 -22.332 1.00 79.94 71 ILE A O 1
#

Foldseek 3Di:
DVVQLVQLVVLLVVLVVQLVVLVVVLVVVCVVCVVPVVSNVVSVVVSVVSNVVSVVSNVRSVVSNVVVVVD

Sequence (71 aa):
MDIVIYAGLAIDIIGAILLMIWSMKYRNAFKSAERMPMVKEELKAEWLKKRAIGFGMIIAGTIITVIGCYI

Radius of gyration: 16.14 Å; chains: 1; bounding box: 39×10×45 Å

Secondary structure (DSSP, 8-state):
-HHHHHHHHHHHHHHHHHHHHHHHHHHHHHHHGGG-HHHHHHHHHHHHHHHHHHHHHHHHHHHHHHHHHH-